Protein AF-A0A5B2YXY3-F1 (afdb_monomer_lite)

Secondary structure (DSSP, 8-state):
---HHHHHHHHHHHHHHHHHHHHHHHHHHHHHHHHHHHHHHHHHHHHHHHTSHHHHHHHHTSHHHHHHHTTSSSHHHHHHHHHHHHHHHHHHHHHHTT-S-HHHHHHHHHHHHHHHTSHHHHHHHHHHGGGS-HHHHHHHHH-

Sequence (143 aa):
MVSLLEYLPIITSGLLLLSILTLVVNRKNLRLQSEYQIYARMIEARLKLETSEPFINMAKESPFFADRFALVDSPDQFYMLRAYIDLYEFIFLLHKTKVIDDQLWTRWMSSAKAMKSIPKFLTVWDKTKSVHSPDFVKFIDSL

pLDDT: mean 91.88, std 5.94, range [55.22, 97.81]

Radius of gyration: 23.57 Å; chains: 1; bounding box: 66×34×66 Å

Structure (mmCIF, N/CA/C/O backbone):
data_AF-A0A5B2YXY3-F1
#
_entry.id   AF-A0A5B2YXY3-F1
#
loop_
_atom_site.group_PDB
_atom_site.id
_atom_site.type_symbol
_atom_site.label_atom_id
_atom_site.label_alt_id
_atom_site.label_comp_id
_atom_site.label_asym_id
_atom_site.label_entity_id
_atom_site.label_seq_id
_atom_site.pdbx_PDB_ins_code
_atom_site.Cartn_x
_atom_site.Cartn_y
_atom_site.Cartn_z
_atom_site.occupancy
_atom_site.B_iso_or_equiv
_atom_site.auth_seq_id
_atom_site.auth_comp_id
_atom_site.auth_asym_id
_atom_site.auth_atom_id
_atom_site.pdbx_PDB_model_num
ATOM 1 N N . MET A 1 1 ? 44.298 -3.448 -47.714 1.00 55.22 1 MET A N 1
ATOM 2 C CA . MET A 1 1 ? 44.020 -3.017 -46.328 1.00 55.22 1 MET A CA 1
ATOM 3 C C . MET A 1 1 ? 42.702 -2.271 -46.349 1.00 55.22 1 MET A C 1
ATOM 5 O O . MET A 1 1 ? 42.658 -1.212 -46.955 1.00 55.22 1 MET A O 1
ATOM 9 N N . VAL A 1 2 ? 41.639 -2.842 -45.780 1.00 58.47 2 VAL A N 1
ATOM 10 C CA . VAL A 1 2 ? 40.358 -2.132 -45.615 1.00 58.47 2 VAL A CA 1
ATOM 11 C C . VAL A 1 2 ? 40.580 -1.024 -44.589 1.00 58.47 2 VAL A C 1
ATOM 13 O O . VAL A 1 2 ? 41.127 -1.295 -43.517 1.00 58.47 2 VAL A O 1
ATOM 16 N N . SER A 1 3 ? 40.250 0.222 -44.932 1.00 77.50 3 SER A N 1
ATOM 17 C CA . SER A 1 3 ? 40.517 1.352 -44.040 1.00 77.50 3 SER A CA 1
ATOM 18 C C . SER A 1 3 ? 39.453 1.438 -42.942 1.00 77.50 3 SER A C 1
ATOM 20 O O . SER A 1 3 ? 38.282 1.140 -43.164 1.00 77.50 3 SER A O 1
ATOM 22 N N . LEU A 1 4 ? 39.842 1.885 -41.745 1.00 70.50 4 LEU A N 1
ATOM 23 C CA . LEU A 1 4 ? 38.930 2.084 -40.609 1.00 70.50 4 LEU A CA 1
ATOM 24 C C . LEU A 1 4 ? 37.734 3.005 -40.959 1.00 70.50 4 LEU A C 1
ATOM 26 O O . LEU A 1 4 ? 36.669 2.902 -40.354 1.00 70.50 4 LEU A O 1
ATOM 30 N N . LEU A 1 5 ? 37.905 3.878 -41.960 1.00 76.19 5 LEU A N 1
ATOM 31 C CA . LEU A 1 5 ? 36.885 4.792 -42.478 1.00 76.19 5 LEU A CA 1
ATOM 32 C C . LEU A 1 5 ? 35.699 4.065 -43.128 1.00 76.19 5 LEU A C 1
ATOM 34 O O . LEU A 1 5 ? 34.583 4.570 -43.060 1.00 76.19 5 LEU A O 1
ATOM 38 N N . GLU A 1 6 ? 35.901 2.875 -43.699 1.00 83.00 6 GLU A N 1
ATOM 39 C CA . GLU A 1 6 ? 34.821 2.091 -44.322 1.00 83.00 6 GLU A CA 1
ATOM 40 C C . GLU A 1 6 ? 33.861 1.498 -43.281 1.00 83.00 6 GLU A C 1
ATOM 42 O O . GLU A 1 6 ? 32.675 1.318 -43.551 1.00 83.00 6 GLU A O 1
ATOM 47 N N . TYR A 1 7 ? 34.344 1.267 -42.056 1.00 85.62 7 TYR A N 1
ATOM 48 C CA . TYR A 1 7 ? 33.527 0.789 -40.938 1.00 85.62 7 TYR A CA 1
ATOM 49 C C . TYR A 1 7 ? 32.896 1.919 -40.120 1.00 85.62 7 TYR A C 1
ATOM 51 O O . TYR A 1 7 ? 32.001 1.661 -39.312 1.00 85.62 7 TYR A O 1
ATOM 59 N N . LEU A 1 8 ? 33.321 3.170 -40.325 1.00 89.81 8 LEU A N 1
ATOM 60 C CA . LEU A 1 8 ? 32.841 4.320 -39.562 1.00 89.81 8 LEU A CA 1
ATOM 61 C C . LEU A 1 8 ? 31.307 4.474 -39.608 1.00 89.81 8 LEU A C 1
ATOM 63 O O . LEU A 1 8 ? 30.731 4.657 -38.537 1.00 89.81 8 LEU A O 1
ATOM 67 N N . PRO A 1 9 ? 30.612 4.329 -40.759 1.00 88.94 9 PRO A N 1
ATOM 68 C CA . PRO A 1 9 ? 29.149 4.416 -40.807 1.00 88.94 9 PRO A CA 1
ATOM 69 C C . PRO A 1 9 ? 28.448 3.310 -40.010 1.00 88.94 9 PRO A C 1
ATOM 71 O O . PRO A 1 9 ? 27.405 3.545 -39.403 1.00 88.94 9 PRO A O 1
ATOM 74 N N . ILE A 1 10 ? 29.021 2.103 -39.990 1.00 90.56 10 ILE A N 1
ATOM 75 C CA . ILE A 1 10 ? 28.473 0.960 -39.248 1.00 90.56 10 ILE A CA 1
ATOM 76 C C . ILE A 1 10 ? 28.642 1.197 -37.745 1.00 90.56 10 ILE A C 1
ATOM 78 O O . ILE A 1 10 ? 27.694 1.021 -36.980 1.00 90.56 10 ILE A O 1
ATOM 82 N N . ILE A 1 11 ? 29.824 1.660 -37.327 1.00 90.06 11 ILE A N 1
ATOM 83 C CA . ILE A 1 11 ? 30.128 1.976 -35.927 1.00 90.06 11 ILE A CA 1
ATOM 84 C C . ILE A 1 11 ? 29.229 3.113 -35.426 1.00 90.06 11 ILE A C 1
ATOM 86 O O . ILE A 1 11 ? 28.611 2.984 -34.369 1.00 90.06 11 ILE A O 1
ATOM 90 N N . THR A 1 12 ? 29.102 4.208 -36.181 1.00 92.25 12 THR A N 1
ATOM 91 C CA . THR A 1 12 ? 28.265 5.350 -35.779 1.00 92.25 12 THR A CA 1
ATOM 92 C C . THR A 1 12 ? 26.782 4.991 -35.752 1.00 92.25 12 THR A C 1
ATOM 94 O O . THR A 1 12 ? 26.093 5.363 -34.803 1.00 92.25 12 THR A O 1
ATOM 97 N N . SER A 1 13 ? 26.295 4.203 -36.717 1.00 92.25 13 SER A N 1
ATOM 98 C CA . SER A 1 13 ? 24.912 3.703 -36.718 1.00 92.25 13 SER A CA 1
ATOM 99 C C . SER A 1 13 ? 24.637 2.783 -35.526 1.00 92.25 13 SER A C 1
ATOM 101 O O . SER A 1 13 ? 23.597 2.904 -34.879 1.00 92.25 13 SER A O 1
ATOM 103 N N . GLY A 1 14 ? 25.584 1.903 -35.183 1.00 93.50 14 GLY A N 1
ATOM 104 C CA . GLY A 1 14 ? 25.492 1.037 -34.007 1.00 93.50 14 GLY A CA 1
ATOM 105 C C . GLY A 1 14 ? 25.441 1.826 -32.698 1.00 93.50 14 GLY A C 1
ATOM 106 O O . GLY A 1 14 ? 24.579 1.577 -31.854 1.00 93.50 14 GLY A O 1
ATOM 107 N N . LEU A 1 15 ? 26.305 2.833 -32.548 1.00 94.75 15 LEU A N 1
ATOM 108 C CA . LEU A 1 15 ? 26.301 3.721 -31.381 1.00 94.75 15 LEU A CA 1
ATOM 109 C C . LEU A 1 15 ? 25.006 4.534 -31.280 1.00 94.75 15 LEU A C 1
ATOM 111 O O . LEU A 1 15 ? 24.470 4.700 -30.181 1.00 94.75 15 LEU A O 1
ATOM 115 N N . LEU A 1 16 ? 24.475 5.007 -32.410 1.00 95.00 16 LEU A N 1
ATOM 116 C CA . LEU A 1 16 ? 23.209 5.733 -32.448 1.00 95.00 16 LEU A CA 1
ATOM 117 C C . LEU A 1 16 ? 22.048 4.838 -31.994 1.00 95.00 16 LEU A C 1
ATOM 119 O O . LEU A 1 16 ? 21.257 5.252 -31.148 1.00 95.00 16 LEU A O 1
ATOM 123 N N . LEU A 1 17 ? 21.980 3.597 -32.486 1.00 95.62 17 LEU A N 1
ATOM 124 C CA . LEU A 1 17 ? 20.970 2.618 -32.072 1.00 95.62 17 LEU A CA 1
ATOM 125 C C . LEU A 1 17 ? 21.050 2.315 -30.570 1.00 95.62 17 LEU A C 1
ATOM 127 O O . LEU A 1 17 ? 20.032 2.389 -29.881 1.00 95.62 17 LEU A O 1
ATOM 131 N N . LEU A 1 18 ? 22.246 2.040 -30.040 1.00 95.00 18 LEU A N 1
ATOM 132 C CA . LEU A 1 18 ? 22.449 1.821 -28.602 1.00 95.00 18 LEU A CA 1
ATOM 133 C C . LEU A 1 18 ? 22.034 3.040 -27.768 1.00 95.00 18 LEU A C 1
ATOM 135 O O . LEU A 1 18 ? 21.408 2.889 -26.716 1.00 95.00 18 LEU A O 1
ATOM 139 N N . SER A 1 19 ? 22.329 4.248 -28.250 1.00 95.12 19 SER A N 1
ATOM 140 C CA . SER A 1 19 ? 21.940 5.496 -27.585 1.00 95.12 19 SER A CA 1
ATOM 141 C C . SER A 1 19 ? 20.421 5.679 -27.565 1.00 95.12 19 SER A C 1
ATOM 143 O O . SER A 1 19 ? 19.862 6.025 -26.525 1.00 95.12 19 SER A O 1
ATOM 145 N N . ILE A 1 20 ? 19.732 5.387 -28.675 1.00 95.25 20 ILE A N 1
ATOM 146 C CA . ILE A 1 20 ? 18.264 5.438 -28.756 1.00 95.25 20 ILE A CA 1
ATOM 147 C C . ILE A 1 20 ? 17.640 4.416 -27.801 1.00 95.25 20 ILE A C 1
ATOM 149 O O . ILE A 1 20 ? 16.747 4.767 -27.031 1.00 95.25 20 ILE A O 1
ATOM 153 N N . LEU A 1 21 ? 18.128 3.172 -27.798 1.00 94.38 21 LEU A N 1
ATOM 154 C CA . LEU A 1 21 ? 17.639 2.128 -26.892 1.00 94.38 21 LEU A CA 1
ATOM 155 C C . LEU A 1 21 ? 17.822 2.531 -25.424 1.00 94.38 21 LEU A C 1
ATOM 157 O O . LEU A 1 21 ? 16.884 2.441 -24.631 1.00 94.38 21 LEU A O 1
ATOM 161 N N . THR A 1 22 ? 19.000 3.050 -25.082 1.00 93.25 22 THR A N 1
ATOM 162 C CA . THR A 1 22 ? 19.307 3.531 -23.729 1.00 93.25 22 THR A CA 1
ATOM 163 C C . THR A 1 22 ? 18.396 4.693 -23.336 1.00 93.25 22 THR A C 1
ATOM 165 O O . THR A 1 22 ? 17.856 4.708 -22.231 1.00 93.25 22 THR A O 1
ATOM 168 N N . LEU A 1 23 ? 18.149 5.642 -24.245 1.00 94.12 23 LEU A N 1
ATOM 169 C CA . LEU A 1 23 ? 17.235 6.758 -24.012 1.00 94.12 23 LEU A CA 1
ATOM 170 C C . LEU A 1 23 ? 15.802 6.278 -23.742 1.00 94.12 23 LEU A C 1
ATOM 172 O O . LEU A 1 23 ? 15.152 6.786 -22.827 1.00 94.12 23 LEU A O 1
ATOM 176 N N . VAL A 1 24 ? 15.311 5.299 -24.507 1.00 93.12 24 VAL A N 1
ATOM 177 C CA . VAL A 1 24 ? 13.967 4.724 -24.326 1.00 93.12 24 VAL A CA 1
ATOM 178 C C . VAL A 1 24 ? 13.844 4.046 -22.962 1.00 93.12 24 VAL A C 1
ATOM 180 O O . VAL A 1 24 ? 12.886 4.312 -22.231 1.00 93.12 24 VAL A O 1
ATOM 183 N N . VAL A 1 25 ? 14.825 3.220 -22.584 1.00 90.94 25 VAL A N 1
ATOM 184 C CA . VAL A 1 25 ? 14.844 2.546 -21.276 1.00 90.94 25 VAL A CA 1
ATOM 185 C C . VAL A 1 25 ? 14.913 3.567 -20.139 1.00 90.94 25 VAL A C 1
ATOM 187 O O . VAL A 1 25 ? 14.110 3.501 -19.208 1.00 90.94 25 VAL A O 1
ATOM 190 N N . ASN A 1 26 ? 15.792 4.566 -20.240 1.00 90.75 26 ASN A N 1
ATOM 191 C CA . ASN A 1 26 ? 15.929 5.602 -19.217 1.00 90.75 26 ASN A CA 1
ATOM 192 C C . ASN A 1 26 ? 14.653 6.431 -19.057 1.00 90.75 26 ASN A C 1
ATOM 194 O O . ASN A 1 26 ? 14.230 6.678 -17.931 1.00 90.75 26 ASN A O 1
ATOM 198 N N . ARG A 1 27 ? 13.985 6.811 -20.154 1.00 90.56 27 ARG A N 1
ATOM 199 C CA . ARG A 1 27 ? 12.692 7.512 -20.078 1.00 90.56 27 ARG A CA 1
ATOM 200 C C . ARG A 1 27 ? 11.626 6.677 -19.377 1.00 90.56 27 ARG A C 1
ATOM 202 O O . ARG A 1 27 ? 10.883 7.214 -18.559 1.00 90.56 27 ARG A O 1
ATOM 209 N N . LYS A 1 28 ? 11.560 5.373 -19.665 1.00 85.94 28 LYS A N 1
ATOM 210 C CA . LYS A 1 28 ? 10.625 4.460 -18.996 1.00 85.94 28 LYS A CA 1
ATOM 211 C C . LYS A 1 28 ? 10.917 4.364 -17.495 1.00 85.94 28 LYS A C 1
ATOM 213 O O . LYS A 1 28 ? 9.991 4.466 -16.696 1.00 85.94 28 LYS A O 1
ATOM 218 N N . ASN A 1 29 ? 12.187 4.230 -17.119 1.00 85.81 29 ASN A N 1
ATOM 219 C CA . ASN A 1 29 ? 12.600 4.141 -15.718 1.00 85.81 29 ASN A CA 1
ATOM 220 C C . ASN A 1 29 ? 12.320 5.440 -14.951 1.00 85.81 29 ASN A C 1
ATOM 222 O O . ASN A 1 29 ? 11.766 5.384 -13.857 1.00 85.81 29 ASN A O 1
ATOM 226 N N . LEU A 1 30 ? 12.627 6.602 -15.537 1.00 87.44 30 LEU A N 1
ATOM 227 C CA . LEU A 1 30 ? 12.322 7.906 -14.939 1.00 87.44 30 LEU A CA 1
ATOM 228 C C . LEU A 1 30 ? 10.820 8.095 -14.731 1.00 87.44 30 LEU A C 1
ATOM 230 O O . LEU A 1 30 ? 10.398 8.574 -13.680 1.00 87.44 30 LEU A O 1
ATOM 234 N N . ARG A 1 31 ? 10.003 7.675 -15.704 1.00 86.75 31 ARG A N 1
ATOM 235 C CA . ARG A 1 31 ? 8.547 7.713 -15.571 1.00 86.75 31 ARG A CA 1
ATOM 236 C C . ARG A 1 31 ? 8.071 6.838 -14.410 1.00 86.75 31 ARG A C 1
ATOM 238 O O . ARG A 1 31 ? 7.354 7.345 -13.555 1.00 86.75 31 ARG A O 1
ATOM 245 N N . LEU A 1 32 ? 8.512 5.582 -14.333 1.00 85.44 32 LEU A N 1
ATOM 246 C CA . LEU A 1 32 ? 8.149 4.679 -13.231 1.00 85.44 32 LEU A CA 1
ATOM 247 C C . LEU A 1 32 ? 8.566 5.245 -11.868 1.00 85.44 32 LEU A C 1
ATOM 249 O O . LEU A 1 32 ? 7.763 5.284 -10.942 1.00 85.44 32 LEU A O 1
ATOM 253 N N . GLN A 1 33 ? 9.794 5.758 -11.754 1.00 85.06 33 GLN A N 1
ATOM 254 C CA . GLN A 1 33 ? 10.261 6.407 -10.527 1.00 85.06 33 GLN A CA 1
ATOM 255 C C . GLN A 1 33 ? 9.390 7.613 -10.150 1.00 85.06 33 GLN A C 1
ATOM 257 O O . GLN A 1 33 ? 9.044 7.769 -8.980 1.00 85.06 33 GLN A O 1
ATOM 262 N N . SER A 1 34 ? 8.998 8.440 -11.125 1.00 87.69 34 SER A N 1
ATOM 263 C CA . SER A 1 34 ? 8.115 9.584 -10.878 1.00 87.69 34 SER A CA 1
ATOM 264 C C . SER A 1 34 ? 6.720 9.156 -10.412 1.00 87.69 34 SER A C 1
ATOM 266 O O . SER A 1 34 ? 6.200 9.730 -9.458 1.00 87.69 34 SER A O 1
ATOM 268 N N . GLU A 1 35 ? 6.146 8.109 -11.013 1.00 86.75 35 GLU A N 1
ATOM 269 C CA . GLU A 1 35 ? 4.840 7.561 -10.629 1.00 86.75 35 GLU A CA 1
ATOM 270 C C . GLU A 1 35 ? 4.875 7.056 -9.177 1.00 86.75 35 GLU A C 1
ATOM 272 O O . GLU A 1 35 ? 4.001 7.399 -8.380 1.00 86.75 35 GLU A O 1
ATOM 277 N N . TYR A 1 36 ? 5.937 6.345 -8.789 1.00 86.00 36 TYR A N 1
ATOM 278 C CA . TYR A 1 36 ? 6.128 5.870 -7.416 1.00 86.00 36 TYR A CA 1
ATOM 279 C C . TYR A 1 36 ? 6.330 6.995 -6.400 1.00 86.00 36 TYR A C 1
ATOM 281 O O . TYR A 1 36 ? 5.772 6.935 -5.304 1.00 86.00 36 TYR A O 1
ATOM 289 N N . GLN A 1 37 ? 7.083 8.040 -6.749 1.00 87.88 37 GLN A N 1
ATOM 290 C CA . GLN A 1 37 ? 7.259 9.203 -5.874 1.00 87.88 37 GLN A CA 1
ATOM 291 C C . GLN A 1 37 ? 5.953 9.973 -5.669 1.00 87.88 37 GLN A C 1
ATOM 293 O O . GLN A 1 37 ? 5.658 10.390 -4.549 1.00 87.88 37 GLN A O 1
ATOM 298 N N . ILE A 1 38 ? 5.164 10.157 -6.732 1.00 88.44 38 ILE A N 1
ATOM 299 C CA . ILE A 1 38 ? 3.847 10.797 -6.642 1.00 88.44 38 ILE A CA 1
ATOM 300 C C . ILE A 1 38 ? 2.936 9.964 -5.744 1.00 88.44 38 ILE A C 1
ATOM 302 O O . ILE A 1 38 ? 2.326 10.506 -4.825 1.00 88.44 38 ILE A O 1
ATOM 306 N N . TYR A 1 39 ? 2.892 8.651 -5.962 1.00 86.50 39 TYR A N 1
ATOM 307 C CA . TYR A 1 39 ? 2.058 7.749 -5.179 1.00 86.50 39 TYR A CA 1
ATOM 308 C C . TYR A 1 39 ? 2.414 7.772 -3.685 1.00 86.50 39 TYR A C 1
ATOM 310 O O . TYR A 1 39 ? 1.530 7.944 -2.846 1.00 86.50 39 TYR A O 1
ATOM 318 N N . ALA A 1 40 ? 3.706 7.702 -3.344 1.00 84.75 40 ALA A N 1
ATOM 319 C CA . ALA A 1 40 ? 4.167 7.789 -1.959 1.00 84.75 40 ALA A CA 1
ATOM 320 C C . ALA A 1 40 ? 3.735 9.106 -1.285 1.00 84.75 40 ALA A C 1
ATOM 322 O O . ALA A 1 40 ? 3.194 9.087 -0.179 1.00 84.75 40 ALA A O 1
ATOM 323 N N . ARG A 1 41 ? 3.887 10.244 -1.979 1.00 89.88 41 ARG A N 1
ATOM 324 C CA . ARG A 1 41 ? 3.440 11.559 -1.481 1.00 89.88 41 ARG A CA 1
ATOM 325 C C . ARG A 1 41 ? 1.925 11.638 -1.311 1.00 89.88 41 ARG A C 1
ATOM 327 O O . ARG A 1 41 ? 1.449 12.268 -0.372 1.00 89.88 41 ARG A O 1
ATOM 334 N N . MET A 1 42 ? 1.160 11.016 -2.208 1.00 88.19 42 MET A N 1
ATOM 335 C CA . MET A 1 42 ? -0.298 10.968 -2.103 1.00 88.19 42 MET A CA 1
ATOM 336 C C . MET A 1 42 ? -0.758 10.152 -0.894 1.00 88.19 42 MET A C 1
ATOM 338 O O . MET A 1 42 ? -1.667 10.593 -0.193 1.00 88.19 42 MET A O 1
ATOM 342 N N . ILE A 1 43 ? -0.127 9.003 -0.621 1.00 86.69 43 ILE A N 1
ATOM 343 C CA . ILE A 1 43 ? -0.406 8.211 0.587 1.00 86.69 43 ILE A CA 1
ATOM 344 C C . ILE A 1 43 ? -0.101 9.029 1.840 1.00 86.69 43 ILE A C 1
ATOM 346 O O . ILE A 1 43 ? -0.942 9.102 2.733 1.00 86.69 43 ILE A O 1
ATOM 350 N N . GLU A 1 44 ? 1.064 9.673 1.896 1.00 86.88 44 GLU A N 1
ATOM 351 C CA . GLU A 1 44 ? 1.466 10.502 3.035 1.00 86.88 44 GLU A CA 1
ATOM 352 C C . GLU A 1 44 ? 0.473 11.650 3.280 1.00 86.88 44 GLU A C 1
ATOM 354 O O . GLU A 1 44 ? -0.010 11.840 4.399 1.00 86.88 44 GLU A O 1
ATOM 359 N N . ALA A 1 45 ? 0.111 12.386 2.224 1.00 90.56 45 ALA A N 1
ATOM 360 C CA . ALA A 1 45 ? -0.850 13.480 2.309 1.00 90.56 45 ALA A CA 1
ATOM 361 C C . ALA A 1 45 ? -2.240 12.993 2.744 1.00 90.56 45 ALA A C 1
ATOM 363 O O . ALA A 1 45 ? -2.870 13.615 3.600 1.00 90.56 45 ALA A O 1
ATOM 364 N N . ARG A 1 46 ? -2.708 11.866 2.192 1.00 89.56 46 ARG A N 1
ATOM 365 C CA . ARG A 1 46 ? -3.983 11.256 2.579 1.00 89.56 46 ARG A CA 1
ATOM 366 C C . ARG A 1 46 ? -3.969 10.844 4.046 1.00 89.56 46 ARG A C 1
ATOM 368 O O . ARG A 1 46 ? -4.913 11.181 4.748 1.00 89.56 46 ARG A O 1
ATOM 375 N N . LEU A 1 47 ? -2.921 10.166 4.514 1.00 87.88 47 LEU A N 1
ATOM 376 C CA . LEU A 1 47 ? -2.817 9.742 5.910 1.00 87.88 47 LEU A CA 1
ATOM 377 C C . LEU A 1 47 ? -2.895 10.946 6.851 1.00 87.88 47 LEU A C 1
ATOM 379 O O . LEU A 1 47 ? -3.689 10.935 7.783 1.00 87.88 47 LEU A O 1
ATOM 383 N N . LYS A 1 48 ? -2.154 12.018 6.548 1.00 90.31 48 LYS A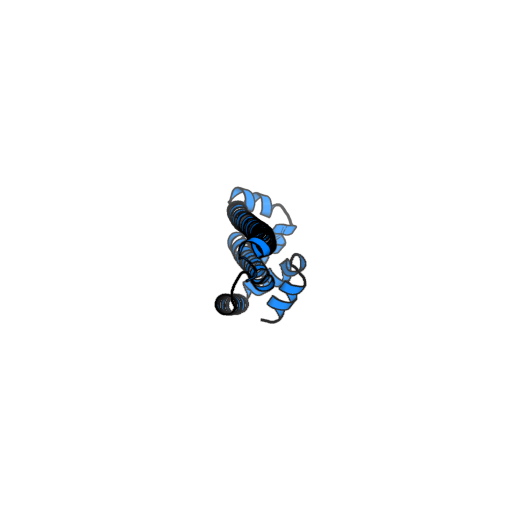 N 1
ATOM 384 C CA . LYS A 1 48 ? -2.171 13.258 7.335 1.00 90.31 48 LYS A CA 1
ATOM 385 C C . LYS A 1 48 ? -3.562 13.898 7.416 1.00 90.31 48 LYS A C 1
ATOM 387 O O . LYS A 1 48 ? -3.916 14.455 8.453 1.00 90.31 48 LYS A O 1
ATOM 392 N N . LEU A 1 49 ? -4.334 13.851 6.329 1.00 91.19 49 LEU A N 1
ATOM 393 C CA . LEU A 1 49 ? -5.714 14.340 6.313 1.00 91.19 49 LEU A CA 1
ATOM 394 C C . LEU A 1 49 ? -6.643 13.414 7.102 1.00 91.19 49 LEU A C 1
ATOM 396 O O . LEU A 1 49 ? -7.429 13.898 7.912 1.00 91.19 49 LEU A O 1
ATOM 400 N N . GLU A 1 50 ? -6.538 12.101 6.894 1.00 89.00 50 GLU A N 1
ATOM 401 C CA . GLU A 1 50 ? -7.421 11.110 7.513 1.00 89.00 50 GLU A CA 1
ATOM 402 C C . GLU A 1 50 ? -7.238 11.010 9.035 1.00 89.00 50 GLU A C 1
ATOM 404 O O . GLU A 1 50 ? -8.203 10.736 9.744 1.00 89.00 50 GLU A O 1
ATOM 409 N N . THR A 1 51 ? -6.039 11.297 9.549 1.00 87.75 51 THR A N 1
ATOM 410 C CA . THR A 1 51 ? -5.752 11.356 10.994 1.00 87.75 51 THR A CA 1
ATOM 411 C C . THR A 1 51 ? -5.986 12.740 11.604 1.00 87.75 51 THR A C 1
ATOM 413 O O . THR A 1 51 ? -5.637 12.976 12.757 1.00 87.75 51 THR A O 1
ATOM 416 N N . SER A 1 52 ? -6.503 13.704 10.838 1.00 92.31 52 SER A N 1
ATOM 417 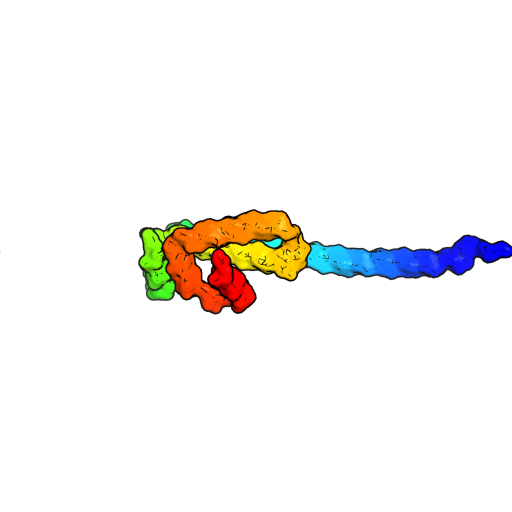C CA . SER A 1 52 ? -6.824 15.024 11.381 1.00 92.31 52 SER A CA 1
ATOM 418 C C . SER A 1 52 ? -8.161 14.994 12.122 1.00 92.31 52 SER A C 1
ATOM 420 O O . SER A 1 52 ? -9.132 14.390 11.662 1.00 92.31 52 SER A O 1
ATOM 422 N N . GLU A 1 53 ? -8.240 15.695 13.253 1.00 92.56 53 GLU A N 1
ATOM 423 C CA . GLU A 1 53 ? -9.465 15.777 14.055 1.00 92.56 53 GLU A CA 1
ATOM 424 C C . GLU A 1 53 ? -10.693 16.267 13.256 1.00 92.56 53 GLU A C 1
ATOM 426 O O . GLU A 1 53 ? -11.746 15.629 13.362 1.00 92.56 53 GLU A O 1
ATOM 431 N N . PRO A 1 54 ? -10.598 17.307 12.392 1.00 94.00 54 PRO A N 1
ATOM 432 C CA . PRO A 1 54 ? -11.738 17.739 11.583 1.00 94.00 54 PRO A CA 1
ATOM 433 C C . PRO A 1 54 ? -12.266 16.634 10.666 1.00 94.00 54 PRO A C 1
ATOM 435 O O . PRO A 1 54 ? -13.477 16.436 10.563 1.00 94.00 54 PRO A O 1
ATOM 438 N N . PHE A 1 55 ? -11.367 15.881 10.027 1.00 93.06 55 PHE A N 1
ATOM 439 C CA . PHE A 1 55 ? -11.766 14.782 9.159 1.00 93.06 55 PHE A CA 1
ATOM 440 C C . PHE A 1 55 ? -12.384 13.634 9.953 1.00 93.06 55 PHE A C 1
ATOM 442 O O . PHE A 1 55 ? -13.414 13.110 9.545 1.00 93.06 55 PHE A O 1
ATOM 449 N N . ILE A 1 56 ? -11.798 13.257 11.092 1.00 92.25 56 ILE A N 1
ATOM 450 C CA . ILE A 1 56 ? -12.324 12.184 11.945 1.00 92.25 56 ILE A CA 1
ATOM 451 C C . ILE A 1 56 ? -13.739 12.515 12.424 1.00 92.25 56 ILE A C 1
ATOM 453 O O . ILE A 1 56 ? -14.605 11.639 12.413 1.00 92.25 56 ILE A O 1
ATOM 457 N N . ASN A 1 57 ? -13.988 13.764 12.820 1.00 93.31 57 ASN A N 1
ATOM 458 C CA . ASN A 1 57 ? -15.309 14.201 13.265 1.00 93.31 57 ASN A CA 1
ATOM 459 C C . ASN A 1 57 ? -16.339 14.109 12.134 1.00 93.31 57 ASN A C 1
ATOM 461 O O . ASN A 1 57 ? -17.381 13.492 12.331 1.00 93.31 57 ASN A O 1
ATOM 465 N N . MET A 1 58 ? -15.995 14.586 10.935 1.00 94.56 58 MET A N 1
ATOM 466 C CA . MET A 1 58 ? -16.845 14.444 9.748 1.00 94.56 58 MET A CA 1
ATOM 467 C C . MET A 1 58 ? -17.044 12.972 9.345 1.00 94.56 58 MET A C 1
ATOM 469 O O . MET A 1 58 ? -18.139 12.558 8.976 1.00 94.56 58 MET A O 1
ATOM 473 N N . ALA A 1 59 ? -16.002 12.142 9.431 1.00 93.19 59 ALA A N 1
ATOM 474 C CA . ALA A 1 59 ? -16.074 10.733 9.061 1.00 93.19 59 ALA A CA 1
ATOM 475 C C . ALA A 1 59 ? -17.035 9.960 9.975 1.00 93.19 59 ALA A C 1
ATOM 477 O O . ALA A 1 59 ? -17.796 9.130 9.486 1.00 93.19 59 ALA A O 1
ATOM 478 N N . LYS A 1 60 ? -17.055 10.253 11.282 1.00 90.81 60 LYS A N 1
ATOM 479 C CA . LYS A 1 60 ? -17.962 9.605 12.249 1.00 90.81 60 LYS A CA 1
ATOM 480 C C . LYS A 1 60 ? -19.446 9.789 11.919 1.00 90.81 60 LYS A C 1
ATOM 482 O O . LYS A 1 60 ? -20.244 8.944 12.310 1.00 90.81 60 LYS A O 1
ATOM 487 N N . GLU A 1 61 ? -19.816 10.845 11.197 1.00 93.69 61 GLU A N 1
ATOM 488 C CA . GLU A 1 61 ? -21.200 11.091 10.765 1.00 93.69 61 GLU A CA 1
ATOM 489 C C . GLU A 1 61 ? -21.679 10.079 9.711 1.00 93.69 61 GLU A C 1
ATOM 491 O O . GLU A 1 61 ? -22.877 9.905 9.496 1.00 93.69 61 GLU A O 1
ATOM 496 N N . SER A 1 62 ? -20.751 9.379 9.054 1.00 93.25 62 SER A N 1
ATOM 497 C CA . SER A 1 62 ? -21.065 8.380 8.041 1.00 93.25 62 SER A CA 1
ATOM 498 C C . SER A 1 62 ? -21.142 6.972 8.641 1.00 93.25 62 SER A C 1
ATOM 500 O O . SER A 1 62 ? -20.139 6.486 9.177 1.00 93.25 62 SER A O 1
ATOM 502 N N . PRO A 1 63 ? -22.253 6.234 8.441 1.00 92.69 63 PRO A N 1
ATOM 503 C CA . PRO A 1 63 ? -22.350 4.826 8.838 1.00 92.69 63 PRO A CA 1
ATOM 504 C C . PRO A 1 63 ? -21.230 3.961 8.244 1.00 92.69 63 PRO A C 1
ATOM 506 O O . PRO A 1 63 ? -20.729 3.041 8.881 1.00 92.69 63 PRO A O 1
ATOM 509 N N . PHE A 1 64 ? -20.771 4.311 7.039 1.00 90.50 64 PHE A N 1
ATOM 510 C CA . PHE A 1 64 ? -19.688 3.612 6.355 1.00 90.50 64 PHE A CA 1
ATOM 511 C C . PHE A 1 64 ? -18.360 3.655 7.126 1.00 90.50 64 PHE A C 1
ATOM 513 O O . PHE A 1 64 ? -17.635 2.659 7.174 1.00 90.50 64 PHE A O 1
ATOM 520 N N . PHE A 1 65 ? -18.023 4.806 7.712 1.00 91.88 65 PHE A N 1
ATOM 521 C CA . PHE A 1 65 ? -16.814 4.964 8.519 1.00 91.88 65 PHE A CA 1
ATOM 522 C C . PHE A 1 65 ? -17.042 4.515 9.965 1.00 91.88 65 PHE A C 1
ATOM 524 O O . PHE A 1 65 ? -16.138 3.924 10.552 1.00 91.88 65 PHE A O 1
ATOM 531 N N . ALA A 1 66 ? -18.245 4.703 10.515 1.00 91.56 66 ALA A N 1
ATOM 532 C CA . ALA A 1 66 ? -18.600 4.225 11.851 1.00 91.56 66 ALA A CA 1
ATOM 533 C C . ALA A 1 66 ? -18.390 2.706 11.994 1.00 91.56 66 ALA A C 1
ATOM 535 O O . ALA A 1 66 ? -17.695 2.266 12.911 1.00 91.56 66 ALA A O 1
ATOM 536 N N . ASP A 1 67 ? -18.871 1.918 11.026 1.00 92.81 67 ASP A N 1
ATOM 537 C CA . ASP A 1 67 ? -18.672 0.462 10.973 1.00 92.81 67 ASP A CA 1
ATOM 538 C C . ASP A 1 67 ? -17.194 0.049 10.963 1.00 92.81 67 ASP A C 1
ATOM 540 O O . ASP A 1 67 ? -16.834 -1.032 11.424 1.00 92.81 67 ASP A O 1
ATOM 544 N N . ARG A 1 68 ? -16.331 0.882 10.374 1.00 93.44 68 ARG A N 1
ATOM 545 C CA . ARG A 1 68 ? -14.889 0.633 10.263 1.00 93.44 68 ARG A CA 1
ATOM 546 C C . ARG A 1 68 ? -14.165 0.984 11.553 1.00 93.44 68 ARG A C 1
ATOM 548 O O . ARG A 1 68 ? -13.301 0.233 11.995 1.00 93.44 68 ARG A O 1
ATOM 555 N N . PHE A 1 69 ? -14.531 2.103 12.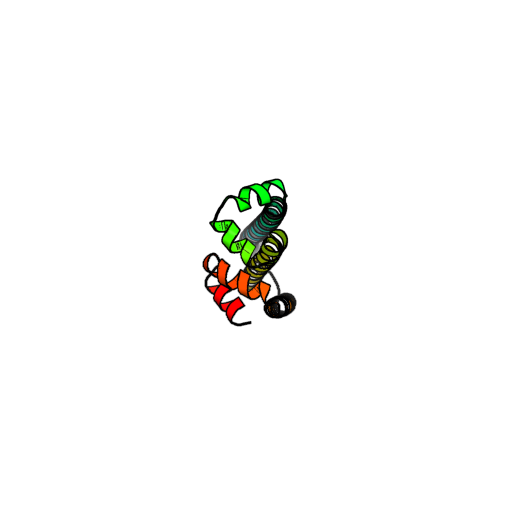168 1.00 94.19 69 PHE A N 1
ATOM 556 C CA . PHE A 1 69 ? -13.951 2.530 13.437 1.00 94.19 69 PHE A CA 1
ATOM 557 C C . PHE A 1 69 ? -14.343 1.608 14.589 1.00 94.19 69 PHE A C 1
ATOM 559 O O . PHE A 1 69 ? -13.528 1.400 15.476 1.00 94.19 69 PHE A O 1
ATOM 566 N N . ALA A 1 70 ? -15.522 0.981 14.536 1.00 94.31 70 ALA A N 1
ATOM 567 C CA . ALA A 1 70 ? -15.955 -0.010 15.522 1.00 94.31 70 ALA A CA 1
ATOM 568 C C . ALA A 1 70 ? -15.071 -1.277 15.579 1.00 94.31 70 ALA A C 1
ATOM 570 O O . ALA A 1 70 ? -15.185 -2.061 16.517 1.00 94.31 70 ALA A O 1
ATOM 571 N N . LEU A 1 71 ? -14.189 -1.494 14.594 1.00 94.88 71 LEU A N 1
ATOM 572 C CA . LEU A 1 71 ? -13.281 -2.649 14.547 1.00 94.88 71 LEU A CA 1
ATOM 573 C C . LEU A 1 71 ? -12.039 -2.487 15.439 1.00 94.88 71 LEU A C 1
ATOM 575 O O . LEU A 1 71 ? -11.270 -3.436 15.606 1.00 94.88 71 LEU A O 1
ATOM 579 N N . VAL A 1 72 ? -11.798 -1.283 15.957 1.00 95.00 72 VAL A N 1
ATOM 580 C CA . VAL A 1 72 ? -10.584 -0.892 16.684 1.00 95.00 72 VAL A CA 1
ATOM 581 C C . VAL A 1 72 ? -10.932 0.060 17.832 1.00 95.00 72 VAL A C 1
ATOM 583 O O . VAL A 1 72 ? -12.070 0.500 17.952 1.00 95.00 72 VAL A O 1
ATOM 586 N N . ASP A 1 73 ? -9.956 0.416 18.675 1.00 94.06 73 ASP A N 1
ATOM 587 C CA . ASP A 1 73 ? -10.250 1.268 19.842 1.00 94.06 73 ASP A CA 1
ATOM 588 C C . ASP A 1 73 ? -10.418 2.746 19.465 1.00 94.06 73 ASP A C 1
ATOM 590 O O . ASP A 1 73 ? -11.027 3.513 20.208 1.00 94.06 73 ASP A O 1
ATOM 594 N N . SER A 1 74 ? -9.837 3.176 18.339 1.00 92.56 74 SER A N 1
ATOM 595 C CA . SER A 1 74 ? -9.907 4.563 17.883 1.00 92.56 74 SER A CA 1
ATOM 596 C C . SER A 1 74 ? -9.829 4.687 16.356 1.00 92.56 74 SER A C 1
ATOM 598 O O . SER A 1 74 ? -9.195 3.854 15.701 1.00 92.56 74 SER A O 1
ATOM 600 N N . PRO A 1 75 ? -10.406 5.753 15.763 1.00 91.75 75 PRO A N 1
ATOM 601 C CA . PRO A 1 75 ? -10.248 6.053 14.338 1.00 91.75 75 PRO A CA 1
ATOM 602 C C . PRO A 1 75 ? -8.782 6.099 13.885 1.00 91.75 75 PRO A C 1
ATOM 604 O O . PRO A 1 75 ? -8.456 5.594 12.812 1.00 91.75 75 PRO A O 1
ATOM 607 N N . ASP A 1 76 ? -7.883 6.614 14.727 1.00 90.25 76 ASP A N 1
ATOM 608 C CA . ASP A 1 76 ? -6.446 6.657 14.437 1.00 90.25 76 ASP A CA 1
ATOM 609 C C . ASP A 1 76 ? -5.840 5.260 14.292 1.00 90.25 76 ASP A C 1
ATOM 611 O O . ASP A 1 76 ? -5.056 5.021 13.374 1.00 90.25 76 ASP A O 1
ATOM 615 N N . GLN A 1 77 ? -6.236 4.304 15.146 1.00 92.81 77 GLN A N 1
ATOM 616 C CA . GLN A 1 77 ? -5.801 2.912 14.998 1.00 92.81 77 GLN A CA 1
ATOM 617 C C . GLN A 1 77 ? -6.265 2.331 13.658 1.00 92.81 77 GLN A C 1
ATOM 619 O O . GLN A 1 77 ? -5.495 1.628 13.003 1.00 92.81 77 GLN A O 1
ATOM 624 N N . PHE A 1 78 ? -7.493 2.639 13.225 1.00 94.88 78 PHE A N 1
ATOM 625 C CA . PHE A 1 78 ? -8.010 2.165 11.940 1.00 94.88 78 PHE A CA 1
ATOM 626 C C . PHE A 1 78 ? -7.170 2.712 10.783 1.00 94.88 78 PHE A C 1
ATOM 628 O O . PHE A 1 78 ? -6.717 1.947 9.930 1.00 94.88 78 PHE A O 1
ATOM 635 N N . TYR A 1 79 ? -6.926 4.026 10.764 1.00 92.75 79 TYR A N 1
ATOM 636 C CA . TYR A 1 79 ? -6.149 4.664 9.702 1.00 92.75 79 TYR A CA 1
ATOM 637 C C . TYR A 1 79 ? -4.688 4.228 9.695 1.00 92.75 79 TYR A C 1
ATOM 639 O O . TYR A 1 79 ? -4.133 4.004 8.622 1.00 92.75 79 TYR A O 1
ATOM 647 N N . MET A 1 80 ? -4.087 4.010 10.865 1.00 91.69 80 MET A N 1
ATOM 648 C CA . MET A 1 80 ? -2.742 3.453 10.973 1.00 91.69 80 MET A CA 1
ATOM 649 C C . MET A 1 80 ? -2.668 2.035 10.390 1.00 91.69 80 MET A C 1
ATOM 651 O O . MET A 1 80 ? -1.784 1.749 9.584 1.00 91.69 80 MET A O 1
ATOM 655 N N . LEU A 1 81 ? -3.605 1.147 10.742 1.00 95.19 81 LEU A N 1
ATOM 656 C CA . LEU A 1 81 ? -3.643 -0.215 10.194 1.00 95.19 81 LEU A CA 1
ATOM 657 C C . LEU A 1 81 ? -3.880 -0.210 8.679 1.00 95.19 81 LEU A C 1
ATOM 659 O O . LEU A 1 81 ? -3.186 -0.918 7.950 1.00 95.19 81 LEU A O 1
ATOM 663 N N . ARG A 1 82 ? -4.793 0.636 8.190 1.00 94.00 82 ARG A N 1
ATOM 664 C CA . ARG A 1 82 ? -5.021 0.830 6.752 1.00 94.00 82 ARG A CA 1
ATOM 665 C C . ARG A 1 82 ? -3.764 1.333 6.040 1.00 94.00 82 ARG A C 1
ATOM 667 O O . ARG A 1 82 ? -3.447 0.831 4.969 1.00 94.00 82 ARG A O 1
ATOM 674 N N . ALA A 1 83 ? -3.023 2.263 6.638 1.00 92.12 83 ALA A N 1
ATOM 675 C CA . ALA A 1 83 ? -1.772 2.762 6.072 1.00 92.12 83 ALA A CA 1
ATOM 676 C C . ALA A 1 83 ? -0.707 1.663 5.947 1.00 92.12 83 ALA A C 1
ATOM 678 O O . ALA A 1 83 ? -0.002 1.617 4.942 1.00 92.12 83 ALA A O 1
ATOM 679 N N . TYR A 1 84 ? -0.615 0.746 6.917 1.00 93.44 84 TYR A N 1
ATOM 680 C CA . TYR A 1 84 ? 0.254 -0.428 6.791 1.00 93.44 84 TYR A CA 1
ATOM 681 C C . TYR A 1 84 ? -0.177 -1.346 5.643 1.00 93.44 84 TYR A C 1
ATOM 683 O O . TYR A 1 84 ? 0.679 -1.809 4.893 1.00 93.44 84 TYR A O 1
ATOM 691 N N . ILE A 1 85 ? -1.481 -1.586 5.468 1.00 95.62 85 ILE A N 1
ATOM 692 C CA . ILE A 1 85 ? -1.998 -2.388 4.347 1.00 95.62 85 ILE A CA 1
ATOM 693 C C . ILE A 1 85 ? -1.642 -1.729 3.005 1.00 95.62 85 ILE A C 1
ATOM 695 O O . ILE A 1 85 ? -1.072 -2.393 2.139 1.00 95.62 85 ILE A O 1
ATOM 699 N N . ASP A 1 86 ? -1.909 -0.428 2.858 1.00 92.56 86 ASP A N 1
ATOM 700 C CA . ASP A 1 86 ? -1.592 0.344 1.647 1.00 92.56 86 ASP A CA 1
ATOM 701 C C . ASP A 1 86 ? -0.076 0.320 1.353 1.00 92.56 86 ASP A C 1
ATOM 703 O O . ASP A 1 86 ? 0.350 0.145 0.208 1.00 92.56 86 ASP A O 1
ATOM 707 N N . LEU A 1 87 ? 0.759 0.433 2.394 1.00 92.31 87 LEU A N 1
ATOM 708 C CA . LEU A 1 87 ? 2.214 0.317 2.289 1.00 92.31 87 LEU A CA 1
ATOM 709 C C . LEU A 1 87 ? 2.635 -1.066 1.776 1.00 92.31 87 LEU A C 1
ATOM 711 O O . LEU A 1 87 ? 3.469 -1.158 0.872 1.00 92.31 87 LEU A O 1
ATOM 715 N N . TYR A 1 88 ? 2.064 -2.142 2.320 1.00 95.00 88 TYR A N 1
ATOM 716 C CA . TYR A 1 88 ? 2.374 -3.499 1.872 1.00 95.00 88 TYR A CA 1
ATOM 717 C C . TYR A 1 88 ? 1.952 -3.746 0.427 1.00 95.00 88 TYR A C 1
ATOM 719 O O . TYR A 1 88 ? 2.712 -4.379 -0.307 1.00 95.00 88 TYR A O 1
ATOM 727 N N . GLU A 1 89 ? 0.806 -3.220 -0.012 1.00 94.62 89 GLU A N 1
ATOM 728 C CA . GLU A 1 89 ? 0.400 -3.323 -1.418 1.00 94.62 89 GLU A CA 1
ATOM 729 C C . GLU A 1 89 ? 1.374 -2.577 -2.325 1.00 94.62 89 GLU A C 1
ATOM 731 O O . GLU A 1 89 ? 1.802 -3.102 -3.354 1.00 94.62 89 GLU A O 1
ATOM 736 N N . PHE A 1 90 ? 1.802 -1.385 -1.915 1.00 92.00 90 PHE A N 1
ATOM 737 C CA . PHE A 1 90 ? 2.772 -0.622 -2.682 1.00 92.00 90 PHE A CA 1
ATOM 738 C C . PHE A 1 90 ? 4.093 -1.377 -2.851 1.00 92.00 90 PHE A C 1
ATOM 740 O O . PHE A 1 90 ? 4.597 -1.519 -3.963 1.00 92.00 90 PHE A O 1
ATOM 747 N N . ILE A 1 91 ? 4.632 -1.933 -1.767 1.00 93.25 91 ILE A N 1
ATOM 748 C CA . ILE A 1 91 ? 5.873 -2.714 -1.804 1.00 93.25 91 ILE A CA 1
ATOM 749 C C . ILE A 1 91 ? 5.703 -3.991 -2.631 1.00 93.25 91 ILE A C 1
ATOM 751 O O . ILE A 1 91 ? 6.600 -4.348 -3.396 1.00 93.25 91 ILE A O 1
ATOM 755 N N . PHE A 1 92 ? 4.554 -4.659 -2.522 1.00 94.81 92 PHE A N 1
ATOM 756 C CA . PHE A 1 92 ? 4.216 -5.811 -3.355 1.00 94.81 92 PHE A CA 1
ATOM 757 C C . PHE A 1 92 ? 4.272 -5.456 -4.849 1.00 94.81 92 PHE A C 1
ATOM 759 O O . PHE A 1 92 ? 4.859 -6.197 -5.641 1.00 94.81 92 PHE A O 1
ATOM 766 N N . LEU A 1 93 ? 3.745 -4.291 -5.239 1.00 91.88 93 LEU A N 1
ATOM 767 C CA . LEU A 1 93 ? 3.829 -3.794 -6.614 1.00 91.88 93 LEU A CA 1
ATOM 768 C C . LEU A 1 93 ? 5.270 -3.461 -7.028 1.00 91.88 93 LEU A C 1
ATOM 770 O O . LEU A 1 93 ? 5.672 -3.793 -8.148 1.00 91.88 93 LEU A O 1
ATOM 774 N N . LEU A 1 94 ? 6.071 -2.862 -6.141 1.00 92.00 94 LEU A N 1
ATOM 775 C CA . LEU A 1 94 ? 7.491 -2.597 -6.406 1.00 92.00 94 LEU A CA 1
ATOM 776 C C . LEU A 1 94 ? 8.275 -3.894 -6.646 1.00 92.00 94 LEU A C 1
ATOM 778 O O . LEU A 1 94 ? 9.096 -3.957 -7.561 1.00 92.00 94 LEU A O 1
ATOM 782 N N . HIS A 1 95 ? 7.992 -4.950 -5.883 1.00 94.19 95 HIS A N 1
ATOM 783 C CA . HIS A 1 95 ? 8.609 -6.258 -6.092 1.00 94.19 95 HIS A CA 1
ATOM 784 C C . HIS A 1 95 ? 8.145 -6.892 -7.411 1.00 94.19 95 HIS A C 1
ATOM 786 O O . HIS A 1 95 ? 8.966 -7.291 -8.237 1.00 94.19 95 HIS A O 1
ATOM 792 N N . LYS A 1 96 ? 6.832 -6.891 -7.682 1.00 91.94 96 LYS A N 1
ATOM 793 C CA . LYS A 1 96 ? 6.256 -7.419 -8.933 1.00 91.94 96 LYS A CA 1
ATOM 794 C C . LYS A 1 96 ? 6.827 -6.730 -10.180 1.00 91.94 96 LYS A C 1
ATOM 796 O O . LYS A 1 96 ? 6.958 -7.355 -11.231 1.00 91.94 96 LYS A O 1
ATOM 801 N N . THR A 1 97 ? 7.191 -5.455 -10.063 1.00 89.31 97 THR A N 1
ATOM 802 C CA . THR A 1 97 ? 7.801 -4.654 -11.137 1.00 89.31 97 THR A CA 1
ATOM 803 C C . THR A 1 97 ? 9.334 -4.667 -11.131 1.00 89.31 97 THR A C 1
ATOM 805 O O . THR A 1 97 ? 9.941 -3.958 -11.932 1.00 89.31 97 THR A O 1
ATOM 808 N N . LYS A 1 98 ? 9.963 -5.510 -10.296 1.00 90.06 98 LYS A N 1
ATOM 809 C CA . LYS A 1 98 ? 11.423 -5.688 -10.172 1.00 90.06 98 LYS A CA 1
ATOM 810 C C . LYS A 1 98 ? 12.179 -4.407 -9.803 1.00 90.06 98 LYS A C 1
ATOM 812 O O . LYS A 1 98 ? 13.313 -4.203 -10.229 1.00 90.06 98 LYS A O 1
ATOM 817 N N . VAL A 1 99 ? 11.536 -3.529 -9.036 1.00 89.12 99 VAL A N 1
ATOM 818 C CA . VAL A 1 99 ? 12.130 -2.277 -8.542 1.00 89.12 99 VAL A CA 1
ATOM 819 C C . VAL A 1 99 ? 12.924 -2.516 -7.260 1.00 89.12 99 VAL A C 1
ATOM 821 O O . VAL A 1 99 ? 13.931 -1.850 -7.039 1.00 89.12 99 VAL A O 1
ATOM 824 N N . ILE A 1 100 ? 12.482 -3.461 -6.427 1.00 91.62 100 ILE A N 1
ATOM 825 C CA . ILE A 1 100 ? 13.198 -3.897 -5.224 1.00 91.62 100 ILE A CA 1
ATOM 826 C C . ILE A 1 100 ? 13.720 -5.322 -5.395 1.00 91.62 100 ILE A C 1
ATOM 828 O O . ILE A 1 100 ? 13.118 -6.119 -6.114 1.00 91.62 100 ILE A O 1
ATOM 832 N N . ASP A 1 101 ? 14.834 -5.618 -4.732 1.00 92.69 101 ASP A N 1
ATOM 833 C CA . ASP A 1 101 ? 15.457 -6.941 -4.731 1.00 92.69 101 ASP A CA 1
ATOM 834 C C . ASP A 1 101 ? 14.801 -7.915 -3.734 1.00 92.69 101 ASP A C 1
ATOM 836 O O . ASP A 1 101 ? 13.987 -7.541 -2.881 1.00 92.69 101 ASP A O 1
ATOM 840 N N . ASP A 1 102 ? 15.192 -9.186 -3.841 1.00 94.81 102 ASP A N 1
ATOM 841 C CA . ASP A 1 102 ? 14.673 -10.280 -3.016 1.00 94.81 102 ASP A CA 1
ATOM 842 C C . ASP A 1 102 ? 15.023 -10.122 -1.528 1.00 94.81 102 ASP A C 1
ATOM 844 O O . ASP A 1 102 ? 14.284 -10.589 -0.653 1.00 94.81 102 ASP A O 1
ATOM 848 N N . GLN A 1 103 ? 16.136 -9.454 -1.209 1.00 95.00 103 GLN A N 1
ATOM 849 C CA . GLN A 1 103 ? 16.557 -9.232 0.173 1.00 95.00 103 GLN A CA 1
ATOM 850 C C . GLN A 1 103 ? 15.613 -8.242 0.862 1.00 95.00 103 GLN A C 1
ATOM 852 O O . GLN A 1 103 ? 15.105 -8.511 1.957 1.00 95.00 103 GLN A O 1
ATOM 857 N N . LEU A 1 104 ? 15.342 -7.110 0.213 1.00 93.31 104 LEU A N 1
ATOM 858 C CA . LEU A 1 104 ? 14.397 -6.116 0.698 1.00 93.31 104 LEU A CA 1
ATOM 859 C C . LEU A 1 104 ? 12.980 -6.690 0.728 1.00 93.31 104 LEU A C 1
ATOM 861 O O . LEU A 1 104 ? 12.266 -6.502 1.715 1.00 93.31 104 LEU A O 1
ATOM 865 N N . TRP A 1 105 ? 12.597 -7.450 -0.300 1.00 96.00 105 TRP A N 1
ATOM 866 C CA . TRP A 1 105 ? 11.324 -8.162 -0.335 1.00 96.00 105 TRP A CA 1
ATOM 867 C C . TRP A 1 105 ? 11.147 -9.100 0.868 1.00 96.00 105 TRP A C 1
ATOM 869 O O . TRP A 1 105 ? 10.138 -9.024 1.570 1.00 96.00 105 TRP A O 1
ATOM 879 N N . THR A 1 106 ? 12.155 -9.914 1.191 1.00 95.94 106 THR A N 1
ATOM 880 C CA . THR A 1 106 ? 12.119 -10.856 2.326 1.00 95.94 106 THR A CA 1
ATOM 881 C C . THR A 1 106 ? 11.898 -10.156 3.667 1.00 95.94 106 THR A C 1
ATOM 883 O O . THR A 1 106 ? 11.118 -10.622 4.509 1.00 95.94 106 THR A O 1
ATOM 886 N N . ARG A 1 107 ? 12.538 -8.999 3.871 1.00 95.38 107 ARG A N 1
ATOM 887 C CA . ARG A 1 107 ? 12.332 -8.181 5.072 1.00 95.38 107 ARG A CA 1
ATOM 888 C C . ARG A 1 107 ? 10.884 -7.694 5.177 1.00 95.38 107 ARG A C 1
ATOM 890 O O . ARG A 1 107 ? 10.299 -7.742 6.259 1.00 95.38 107 ARG A O 1
ATOM 897 N N . TRP A 1 108 ? 10.298 -7.257 4.067 1.00 95.31 108 TRP A N 1
ATOM 898 C CA . TRP A 1 108 ? 8.916 -6.785 4.039 1.00 95.31 108 TRP A CA 1
ATOM 899 C C . TRP A 1 108 ? 7.896 -7.902 4.226 1.00 95.31 108 TRP A C 1
ATOM 901 O O . TRP A 1 108 ? 6.964 -7.721 5.006 1.00 95.31 108 TRP A O 1
ATOM 911 N N . MET A 1 109 ? 8.110 -9.073 3.620 1.00 95.38 109 MET A N 1
ATOM 912 C CA . MET A 1 109 ? 7.290 -10.258 3.894 1.00 95.38 109 MET A CA 1
ATOM 913 C C . MET A 1 109 ? 7.287 -10.604 5.386 1.00 95.38 109 MET A C 1
ATOM 915 O O . MET A 1 109 ? 6.232 -10.856 5.964 1.00 95.38 109 MET A O 1
ATOM 919 N N . SER A 1 110 ? 8.457 -10.560 6.031 1.00 96.06 110 SER A N 1
ATOM 920 C CA . SER A 1 110 ? 8.572 -10.820 7.472 1.00 96.06 110 SER A CA 1
ATOM 921 C C . SER A 1 110 ? 7.788 -9.797 8.302 1.00 96.06 110 SER A C 1
ATOM 923 O O . SER A 1 110 ? 7.112 -10.167 9.259 1.00 96.06 110 SER A O 1
ATOM 925 N N . SER A 1 111 ? 7.821 -8.517 7.911 1.00 96.50 111 SER A N 1
ATOM 926 C CA . SER A 1 111 ? 7.024 -7.463 8.551 1.00 96.50 111 SER A CA 1
ATOM 927 C C . SER A 1 111 ? 5.520 -7.679 8.363 1.00 96.50 111 SER A C 1
ATOM 929 O O . SER A 1 111 ? 4.782 -7.621 9.343 1.00 96.50 111 SER A O 1
ATOM 931 N N . ALA A 1 112 ? 5.064 -7.982 7.145 1.00 96.12 112 ALA A N 1
ATOM 932 C CA . ALA A 1 112 ? 3.654 -8.250 6.865 1.00 96.12 112 ALA A CA 1
ATOM 933 C C . ALA A 1 112 ? 3.144 -9.473 7.649 1.00 96.12 112 ALA A C 1
ATOM 935 O O . ALA A 1 112 ? 2.065 -9.430 8.241 1.00 96.12 112 ALA A O 1
ATOM 936 N N . LYS A 1 113 ? 3.959 -10.531 7.748 1.00 96.44 113 LYS A N 1
ATOM 937 C CA . LYS A 1 113 ? 3.658 -11.708 8.572 1.00 96.44 113 LYS A CA 1
ATOM 938 C C . LYS A 1 113 ? 3.544 -11.362 10.058 1.00 96.44 113 LYS A C 1
ATOM 940 O O . LYS A 1 113 ? 2.628 -11.832 10.728 1.00 96.44 113 LYS A O 1
ATOM 945 N N . ALA A 1 114 ? 4.434 -10.511 10.571 1.00 96.56 114 ALA A N 1
ATOM 946 C CA . ALA A 1 114 ? 4.334 -10.016 11.941 1.00 96.56 114 ALA A CA 1
ATOM 947 C C . ALA A 1 114 ? 3.046 -9.203 12.156 1.00 96.56 114 ALA A C 1
ATOM 949 O O . ALA A 1 114 ? 2.362 -9.413 13.154 1.00 96.56 114 ALA A O 1
ATOM 950 N N . MET A 1 115 ? 2.648 -8.348 11.207 1.00 96.62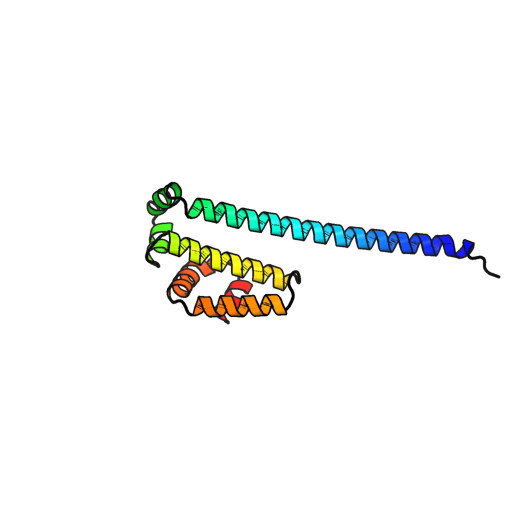 115 MET A N 1
ATOM 951 C CA . MET A 1 115 ? 1.381 -7.610 11.301 1.00 96.62 115 MET A CA 1
ATOM 952 C C . MET A 1 115 ? 0.156 -8.527 11.310 1.00 96.62 115 MET A C 1
ATOM 954 O O . MET A 1 115 ? -0.758 -8.287 12.095 1.00 96.62 115 MET A O 1
ATOM 958 N N . LYS A 1 116 ? 0.150 -9.623 10.536 1.00 95.12 116 LYS A N 1
ATOM 959 C CA . LYS A 1 116 ? -0.931 -10.629 10.580 1.00 95.12 116 LYS A CA 1
ATOM 960 C C . LYS A 1 116 ? -1.091 -11.317 11.939 1.00 95.12 116 LYS A C 1
ATOM 962 O O . LYS A 1 116 ? -2.155 -11.863 12.207 1.00 95.12 116 LYS A O 1
ATOM 967 N N . SER A 1 117 ? -0.078 -11.280 12.808 1.00 95.31 117 SER A N 1
ATOM 968 C CA . SER A 1 117 ? -0.211 -11.787 14.182 1.00 95.31 117 SER A CA 1
ATOM 969 C C . SER A 1 117 ? -1.048 -10.874 15.091 1.00 95.31 117 SER A C 1
ATOM 971 O O . SER A 1 117 ? -1.458 -11.298 16.169 1.00 95.31 117 SER A O 1
ATOM 973 N N . ILE A 1 118 ? -1.337 -9.638 14.663 1.00 96.44 118 ILE A N 1
ATOM 974 C CA . ILE A 1 118 ? -2.142 -8.667 15.408 1.00 96.44 118 ILE A CA 1
ATOM 975 C C . ILE A 1 118 ? -3.626 -8.882 15.059 1.00 96.44 118 ILE A C 1
ATOM 977 O O . ILE A 1 118 ? -4.017 -8.625 13.919 1.00 96.44 118 ILE A O 1
ATOM 981 N N . PRO A 1 119 ? -4.505 -9.255 16.013 1.00 96.75 119 PRO A N 1
ATOM 982 C CA . PRO A 1 119 ? -5.910 -9.554 15.709 1.00 96.75 119 PRO A CA 1
ATOM 983 C C . PRO A 1 119 ? -6.661 -8.406 15.025 1.00 96.75 119 PRO A C 1
ATOM 985 O O . PRO A 1 119 ? -7.392 -8.619 14.064 1.00 96.75 119 PRO A O 1
ATOM 988 N N . LYS A 1 120 ? -6.425 -7.162 15.458 1.00 96.31 120 LYS A N 1
ATOM 989 C CA . LYS A 1 120 ? -7.045 -5.975 14.846 1.00 96.31 120 LYS A CA 1
ATOM 990 C C . LYS A 1 120 ? -6.635 -5.768 13.391 1.00 96.31 120 LYS A C 1
ATOM 992 O O . LYS A 1 120 ? -7.446 -5.293 12.603 1.00 96.31 120 LYS A O 1
ATOM 997 N N . PHE A 1 121 ? -5.401 -6.128 13.026 1.00 96.94 121 PHE A N 1
ATOM 998 C CA . PHE A 1 121 ? -4.960 -6.059 11.635 1.00 96.94 121 PHE A CA 1
ATOM 999 C C . PHE A 1 121 ? -5.798 -6.994 10.763 1.00 96.94 121 PHE A C 1
ATOM 1001 O O . PHE A 1 121 ? -6.259 -6.568 9.711 1.00 96.94 121 PHE A O 1
ATOM 1008 N N . LEU A 1 122 ? -6.055 -8.225 11.222 1.00 96.94 122 LEU A N 1
ATOM 1009 C CA . LEU A 1 122 ? -6.892 -9.190 10.501 1.00 96.94 122 LEU A CA 1
ATOM 1010 C C . LEU A 1 122 ? -8.326 -8.680 10.328 1.00 96.94 122 LEU A C 1
ATOM 1012 O O . LEU A 1 122 ? -8.852 -8.709 9.221 1.00 96.94 122 LEU A O 1
ATOM 1016 N N . THR A 1 123 ? -8.928 -8.130 11.384 1.00 96.94 123 THR A N 1
ATOM 1017 C CA . THR A 1 123 ? -10.287 -7.575 11.311 1.00 96.94 123 THR A CA 1
ATOM 1018 C C . THR A 1 123 ? -10.381 -6.410 10.322 1.00 96.94 123 THR A C 1
ATOM 1020 O O . THR A 1 123 ? -11.319 -6.339 9.526 1.00 96.94 123 THR A O 1
ATOM 1023 N N . VAL A 1 124 ? -9.406 -5.492 10.348 1.00 97.25 124 VAL A N 1
ATOM 1024 C CA . VAL A 1 124 ? -9.344 -4.381 9.387 1.00 97.25 124 VAL A CA 1
ATOM 1025 C C . VAL A 1 124 ? -9.130 -4.915 7.972 1.00 97.25 124 VAL A C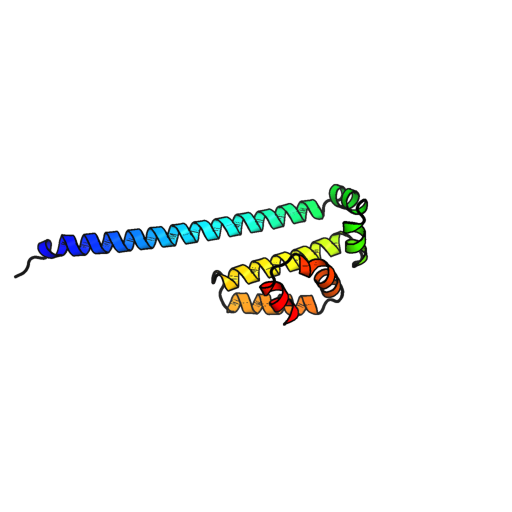 1
ATOM 1027 O O . VAL A 1 124 ? -9.870 -4.522 7.073 1.00 97.25 124 VAL A O 1
ATOM 1030 N N . TRP A 1 125 ? -8.194 -5.850 7.789 1.00 97.50 125 TRP A N 1
ATOM 1031 C CA . TRP A 1 125 ? -7.925 -6.502 6.509 1.00 97.50 125 TRP A CA 1
ATOM 1032 C C . TRP A 1 125 ? -9.180 -7.146 5.919 1.00 97.50 125 TRP A C 1
ATOM 1034 O O . TRP A 1 125 ? -9.535 -6.848 4.784 1.00 97.50 125 TRP A O 1
ATOM 1044 N N . ASP A 1 126 ? -9.915 -7.954 6.681 1.00 97.00 126 ASP A N 1
ATOM 1045 C CA . ASP A 1 126 ? -11.126 -8.613 6.188 1.00 97.00 126 ASP A CA 1
ATOM 1046 C C . ASP A 1 126 ? -12.211 -7.619 5.764 1.00 97.00 126 ASP A C 1
ATOM 1048 O O . ASP A 1 126 ? -12.899 -7.844 4.764 1.00 97.00 126 ASP A O 1
ATOM 1052 N N . LYS A 1 127 ? -12.338 -6.490 6.474 1.00 96.00 127 LYS A N 1
ATOM 1053 C CA . LYS A 1 127 ? -13.289 -5.429 6.116 1.00 96.00 127 LYS A CA 1
ATOM 1054 C C . LYS A 1 127 ? -12.865 -4.663 4.860 1.00 96.00 127 LYS A C 1
ATOM 1056 O O . LYS A 1 127 ? -13.737 -4.160 4.148 1.00 96.00 127 LYS A O 1
ATOM 1061 N N . THR A 1 128 ? -11.564 -4.526 4.592 1.00 95.06 128 THR A N 1
ATOM 1062 C CA . THR A 1 128 ? -11.054 -3.660 3.515 1.00 95.06 128 THR A CA 1
ATOM 1063 C C . THR A 1 128 ? -10.510 -4.400 2.299 1.00 95.06 128 THR A C 1
ATOM 1065 O O . THR A 1 128 ? -10.420 -3.785 1.243 1.00 95.06 128 THR A O 1
ATOM 1068 N N . LYS A 1 129 ? -10.201 -5.699 2.371 1.00 96.25 129 LYS A N 1
ATOM 1069 C CA . LYS A 1 129 ? -9.513 -6.452 1.301 1.00 96.25 129 LYS A CA 1
ATOM 1070 C C . LYS A 1 129 ? -10.169 -6.371 -0.079 1.00 96.25 129 LYS A C 1
ATOM 1072 O O . LYS A 1 129 ? -9.483 -6.471 -1.087 1.00 96.25 129 LYS A O 1
ATOM 1077 N N . SER A 1 130 ? -11.478 -6.125 -0.140 1.00 95.38 130 SER A N 1
ATOM 1078 C CA . SER A 1 130 ? -12.238 -5.978 -1.388 1.00 95.38 130 SER A CA 1
ATOM 1079 C C . SER A 1 130 ? -11.836 -4.778 -2.251 1.00 95.38 130 SER A C 1
ATOM 1081 O O . SER A 1 130 ? -12.126 -4.791 -3.445 1.00 95.38 130 SER A O 1
ATOM 1083 N N . VAL A 1 131 ? -11.184 -3.753 -1.687 1.00 93.75 131 VAL A N 1
ATOM 1084 C CA . VAL A 1 131 ? -10.709 -2.592 -2.467 1.00 93.75 131 VAL A CA 1
ATOM 1085 C C . VAL A 1 131 ? -9.312 -2.786 -3.055 1.00 93.75 131 VAL A C 1
ATOM 1087 O O . VAL A 1 131 ? -8.870 -1.952 -3.842 1.00 93.75 131 VAL A O 1
ATOM 1090 N N . HIS A 1 132 ? -8.618 -3.856 -2.670 1.00 96.19 132 HIS A N 1
ATOM 1091 C CA . HIS A 1 132 ? -7.242 -4.114 -3.072 1.00 96.19 132 HIS A CA 1
ATOM 1092 C C . HIS A 1 132 ? -7.166 -5.049 -4.282 1.00 96.19 132 HIS A C 1
ATOM 1094 O O . HIS A 1 132 ? -8.122 -5.751 -4.627 1.00 96.19 132 HIS A O 1
ATOM 1100 N N . SER A 1 133 ? -6.010 -5.070 -4.948 1.00 95.69 133 SER A N 1
ATOM 1101 C CA . SER A 1 133 ? -5.820 -5.905 -6.134 1.00 95.69 133 SER A CA 1
ATOM 1102 C C . SER A 1 133 ? -5.923 -7.408 -5.804 1.00 95.69 133 SER A C 1
ATOM 1104 O O . SER A 1 133 ? -5.376 -7.852 -4.793 1.00 95.69 133 SER A O 1
ATOM 1106 N N . PRO A 1 134 ? -6.556 -8.243 -6.659 1.00 97.25 134 PRO A N 1
ATOM 1107 C CA . PRO A 1 134 ? -6.740 -9.670 -6.367 1.00 97.25 134 PRO A CA 1
ATOM 1108 C C . PRO A 1 134 ? -5.439 -10.434 -6.095 1.00 97.25 134 PRO A C 1
ATOM 1110 O O . PRO A 1 134 ? -5.421 -11.358 -5.285 1.00 97.25 134 PRO A O 1
ATOM 1113 N N . ASP A 1 135 ? -4.347 -10.054 -6.760 1.00 97.06 135 ASP A N 1
ATOM 1114 C CA . ASP A 1 135 ? -3.032 -10.664 -6.544 1.00 97.06 135 ASP A CA 1
ATOM 1115 C C . ASP A 1 135 ? -2.462 -10.313 -5.167 1.00 97.06 135 ASP A C 1
ATOM 1117 O O . ASP A 1 135 ? -1.904 -11.182 -4.498 1.00 97.06 135 ASP A O 1
ATOM 1121 N N . PHE A 1 136 ? -2.629 -9.063 -4.726 1.00 97.12 136 PHE A N 1
ATOM 1122 C CA . PHE A 1 136 ? -2.209 -8.645 -3.394 1.00 97.12 136 PHE A CA 1
ATOM 1123 C C . PHE A 1 136 ? -3.059 -9.307 -2.308 1.00 97.12 136 PHE A C 1
ATOM 1125 O O . PHE A 1 136 ? -2.513 -9.771 -1.310 1.00 97.12 136 PHE A O 1
ATOM 1132 N N . VAL A 1 137 ? -4.373 -9.434 -2.531 1.00 97.81 137 VAL A N 1
ATOM 1133 C CA . VAL A 1 137 ? -5.268 -10.157 -1.615 1.00 97.81 137 VAL A CA 1
ATOM 1134 C C . VAL A 1 137 ? -4.800 -11.597 -1.432 1.00 97.81 137 VAL A C 1
ATOM 1136 O O . VAL A 1 137 ? -4.576 -12.028 -0.304 1.00 97.81 137 VAL A O 1
ATOM 1139 N N . LYS A 1 138 ? -4.559 -12.318 -2.536 1.00 97.38 138 LYS A N 1
ATOM 1140 C CA . LYS A 1 138 ? -4.021 -13.688 -2.495 1.00 97.38 138 LYS A CA 1
ATOM 1141 C C . LYS A 1 138 ? -2.688 -13.763 -1.756 1.00 97.38 138 LYS A C 1
ATOM 1143 O O . LYS A 1 138 ? -2.467 -14.706 -1.003 1.00 97.38 138 LYS A O 1
ATOM 1148 N N . PHE A 1 139 ? -1.809 -12.786 -1.973 1.00 95.81 139 PHE A N 1
ATOM 1149 C CA . PHE A 1 139 ? -0.529 -12.715 -1.283 1.00 95.81 139 PHE A CA 1
ATOM 1150 C C . PHE A 1 139 ? -0.713 -12.563 0.231 1.00 95.81 139 PHE A C 1
ATOM 1152 O O . PHE A 1 139 ? -0.227 -13.415 0.972 1.00 95.81 139 PHE A O 1
ATOM 1159 N N . ILE A 1 140 ? -1.445 -11.546 0.696 1.00 96.88 140 ILE A N 1
ATOM 1160 C CA . ILE A 1 140 ? -1.661 -11.324 2.133 1.00 96.88 140 ILE A CA 1
ATOM 1161 C C . ILE A 1 140 ? -2.363 -12.519 2.774 1.00 96.88 140 ILE A C 1
ATOM 1163 O O . ILE A 1 140 ? -1.950 -12.953 3.848 1.00 96.88 140 ILE A O 1
ATOM 1167 N N . ASP A 1 141 ? -3.367 -13.102 2.120 1.00 96.25 141 ASP A N 1
ATOM 1168 C CA . ASP A 1 141 ? -4.081 -14.268 2.646 1.00 96.25 141 ASP A CA 1
ATOM 1169 C C . ASP A 1 141 ? -3.167 -15.503 2.770 1.00 96.25 141 ASP A C 1
ATOM 1171 O O . ASP A 1 141 ? -3.365 -16.307 3.679 1.00 96.25 141 ASP A O 1
ATOM 1175 N N . SER A 1 142 ? -2.124 -15.615 1.938 1.00 95.00 142 SER A N 1
ATOM 1176 C CA . SER A 1 142 ? -1.155 -16.724 1.971 1.00 95.00 142 SER A CA 1
ATOM 1177 C C . SER A 1 142 ? -0.045 -16.624 3.032 1.00 95.00 142 SER A C 1
ATOM 1179 O O . SER A 1 142 ? 0.634 -17.622 3.273 1.00 95.00 142 SER A O 1
ATOM 1181 N N . LEU A 1 143 ? 0.165 -15.446 3.637 1.00 91.88 143 LEU A N 1
ATOM 1182 C CA . LEU A 1 143 ? 1.214 -15.199 4.649 1.00 91.88 143 LEU A CA 1
ATOM 1183 C C . LEU A 1 143 ? 0.930 -15.851 6.009 1.00 91.88 143 LEU A C 1
ATOM 1185 O O . LEU A 1 143 ? 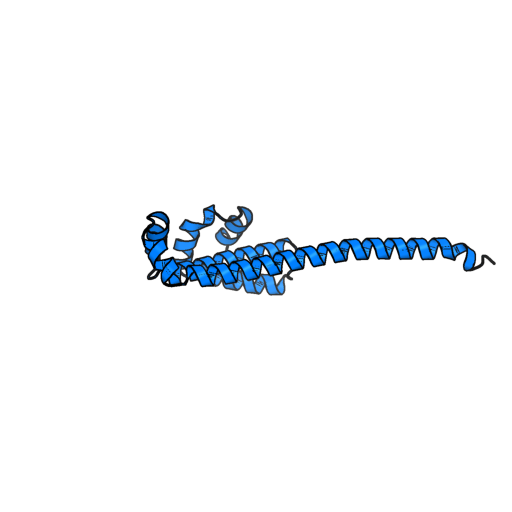1.907 -16.274 6.675 1.00 91.88 143 LEU A O 1
#

Foldseek 3Di:
DDDPVVCVVVVVVVVVVVVVVVVVVVVVVVVVVVVLVVVVVVLVVVLVQQPDPVNQVVQCVDPLSVVQQVLDPGSNVLSVLVSLLVVLLSVVVCVVVVVDDPVVVVVSLVVLVVLVVDVSSVSSCVSPVVVGDPVSSVVSVVD